Protein AF-A0A960KP46-F1 (afdb_monomer)

Sequence (149 aa):
MSVSKCSSALVLLVLALSLTGLLSQPALAVDFPKAGNDQTEALAKRVEALELKVQQLERSLELLQAGAGALPGQSAAFGWQNQANWRKLGKGMTMAQVQSQLGEPSKVDGGTVTHWYYYPRGGSPTDAGAGHLVFDNAGRLQSWNEPVH

Mean predicted aligned error: 18.2 Å

Nearest PDB structures (foldseek):
  7ri5-assembly1_E  TM=6.395E-01  e=1.518E-02  Escherichia coli
  6v05-assembly1_E  TM=6.522E-01  e=3.756E-02  Escherichia coli K-12
  7txx-assembly1_A  TM=6.155E-01  e=2.157E-01  Bartonella henselae str. Houston-1
  2quf-assembly1_A  TM=4.051E-01  e=7.111E+00  unclassified

Secondary structure (DSSP, 8-state):
--------SSSTTSSS-----------------THHHHHHHHHHHHHHHHHHHHHHHHHHHHHHHHHTTS-TTTTTTTGGG-HHHHTT--TT-BHHHHHHHH-S-SEEE-SSSEEEEE--TT--TTSTT-EEEEE-TTSBEEEEEPPP-

Foldseek 3Di:
DDDDDDDDDPPPPPPPDDDDDDDDDDPPPPPPPCVVVVVVVVVVVVVVVVVVVVVVVVVVVVVVVVCVVDDQDPCQCALLVDVVLVV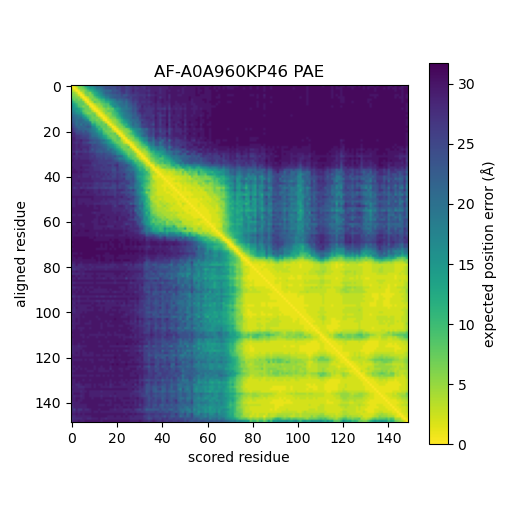VDDWFDAPVRNCSRNNDFPDWDDDQKIKGKHDDVVDDSPDQQMKIWIGHPVRTTDDIDHRDD

pLDDT: mean 76.02, std 20.84, range [34.41, 97.56]

Solvent-accessible surface area (backbone atoms only — not comparable to full-atom values): 9183 Å² total; per-residue (Å²): 134,86,86,89,83,79,93,82,86,80,79,86,79,77,86,81,83,81,79,91,78,90,76,92,70,79,81,73,75,77,7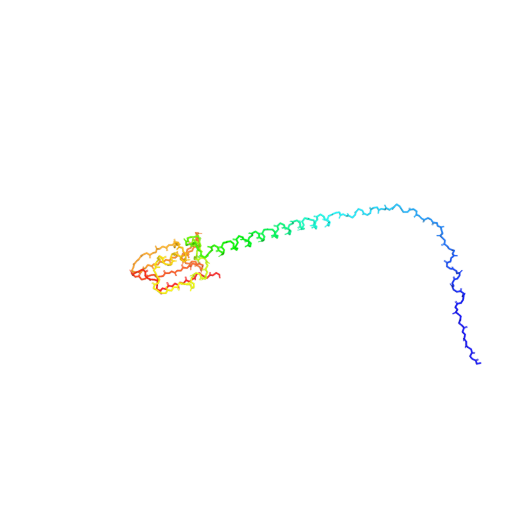9,68,74,61,66,64,58,54,53,53,52,54,47,51,55,50,50,54,56,46,52,52,48,49,53,51,49,50,50,49,48,49,53,49,55,69,47,64,78,74,60,97,60,78,65,11,75,58,14,65,76,40,67,74,45,59,71,67,61,54,73,64,38,40,62,69,60,49,33,66,46,32,18,78,63,70,42,78,49,81,65,82,44,37,37,39,25,38,44,61,92,93,61,47,82,83,41,70,56,20,24,41,36,36,22,44,78,86,44,27,30,69,52,72,47,72,49,54,129

Radius of gyration: 39.48 Å; Cα contacts (8 Å, |Δi|>4): 143; chains: 1; bounding box: 62×38×123 Å

Structure (mmCIF, N/CA/C/O backbone):
data_AF-A0A960KP46-F1
#
_entry.id   AF-A0A960KP46-F1
#
loop_
_atom_site.group_PDB
_atom_site.id
_atom_site.type_symbol
_atom_site.label_atom_id
_atom_site.label_alt_id
_atom_site.label_comp_id
_atom_site.label_asym_id
_atom_site.label_entity_id
_atom_site.label_seq_id
_atom_site.pdbx_PDB_ins_code
_atom_site.Cartn_x
_atom_site.Cartn_y
_atom_site.Cartn_z
_atom_site.occupancy
_atom_site.B_iso_or_equiv
_atom_site.auth_seq_id
_atom_site.auth_comp_id
_atom_site.auth_asym_id
_atom_site.auth_atom_id
_atom_site.pdbx_PDB_model_num
ATOM 1 N N . MET A 1 1 ? -12.799 -22.679 106.129 1.00 34.41 1 MET A N 1
ATOM 2 C CA . MET A 1 1 ? -12.158 -23.050 104.848 1.00 34.41 1 MET A CA 1
ATOM 3 C C . MET A 1 1 ? -13.255 -23.235 103.804 1.00 34.41 1 MET A C 1
ATOM 5 O O . MET A 1 1 ? -14.208 -23.925 104.128 1.00 34.41 1 MET A O 1
ATOM 9 N N . SER A 1 2 ? -13.104 -22.576 102.641 1.00 36.72 2 SER A N 1
ATOM 10 C CA . SER A 1 2 ? -13.792 -22.722 101.328 1.00 36.72 2 SER A CA 1
ATOM 11 C C . SER A 1 2 ? -15.331 -22.805 101.292 1.00 36.72 2 SER A C 1
ATOM 13 O O . SER A 1 2 ? -15.905 -23.737 101.830 1.00 36.72 2 SER A O 1
ATOM 15 N N . VAL A 1 3 ? -16.097 -21.839 100.764 1.00 41.28 3 VAL A N 1
ATOM 16 C CA . VAL A 1 3 ? -16.173 -21.210 99.414 1.00 41.28 3 VAL A CA 1
ATOM 17 C C . VAL A 1 3 ? -16.856 -22.082 98.335 1.00 41.28 3 VAL A C 1
ATOM 19 O O . VAL A 1 3 ? -16.316 -23.090 97.897 1.00 41.28 3 VAL A O 1
ATOM 22 N N . SER A 1 4 ? -17.994 -21.543 97.869 1.00 43.44 4 SER A N 1
ATOM 23 C CA . SER A 1 4 ? -18.639 -21.606 96.539 1.00 43.44 4 SER A CA 1
ATOM 24 C C . SER A 1 4 ? -19.352 -22.860 96.021 1.00 43.44 4 SER A C 1
ATOM 26 O O . SER A 1 4 ? -18.736 -23.878 95.717 1.00 43.44 4 SER A O 1
ATOM 28 N N . LYS A 1 5 ? -20.644 -22.657 95.704 1.00 44.25 5 LYS A N 1
ATOM 29 C CA . LYS A 1 5 ? -21.238 -22.722 94.344 1.00 44.25 5 LYS A CA 1
ATOM 30 C C . LYS A 1 5 ? -22.612 -22.023 94.388 1.00 44.25 5 LYS A C 1
ATOM 32 O O . LYS A 1 5 ? -23.524 -22.499 95.048 1.00 44.25 5 LYS A O 1
ATOM 37 N N . CYS A 1 6 ? -22.690 -20.756 93.971 1.00 41.66 6 CYS A N 1
ATOM 38 C CA . CYS A 1 6 ? -23.026 -20.315 92.604 1.00 41.66 6 CYS A CA 1
ATOM 39 C C . CYS A 1 6 ? -24.469 -20.693 92.227 1.00 41.66 6 CYS A C 1
ATOM 41 O O . CYS A 1 6 ? -24.790 -21.857 92.031 1.00 41.66 6 CYS A O 1
ATOM 43 N N . SER A 1 7 ? -25.386 -19.724 92.245 1.00 50.75 7 SER A N 1
ATOM 44 C CA . SER A 1 7 ? -25.660 -18.847 91.087 1.00 50.75 7 SER A CA 1
ATOM 45 C C . SER A 1 7 ? -26.079 -19.650 89.857 1.00 50.75 7 SER A C 1
ATOM 47 O O . SER A 1 7 ? -25.254 -19.932 88.996 1.00 50.75 7 SER A O 1
ATOM 49 N N . SER A 1 8 ? -27.357 -20.024 89.769 1.00 48.84 8 SER A N 1
ATOM 50 C CA . SER A 1 8 ? -27.970 -20.425 88.485 1.00 48.84 8 SER A CA 1
ATOM 51 C C . SER A 1 8 ? -29.498 -20.497 88.472 1.00 48.84 8 SER A C 1
ATOM 53 O O . SER A 1 8 ? -30.067 -20.660 87.403 1.00 48.84 8 SER A O 1
ATOM 55 N N . ALA A 1 9 ? -30.194 -20.347 89.603 1.00 44.97 9 ALA A N 1
ATOM 56 C CA . ALA A 1 9 ? -31.640 -20.603 89.634 1.00 44.97 9 ALA A CA 1
ATOM 57 C C . ALA A 1 9 ? -32.544 -19.355 89.712 1.00 44.97 9 ALA A C 1
ATOM 59 O O . ALA A 1 9 ? -33.755 -19.496 89.613 1.00 44.97 9 ALA A O 1
ATOM 60 N N . LEU A 1 10 ? -32.002 -18.140 89.876 1.00 44.12 10 LEU A N 1
ATOM 61 C CA . LEU A 1 10 ? -32.812 -16.959 90.243 1.00 44.12 10 LEU A CA 1
ATOM 62 C C . LEU A 1 10 ? -32.830 -15.805 89.224 1.00 44.12 10 LEU A C 1
ATOM 64 O O . LEU A 1 10 ? -33.519 -14.819 89.450 1.00 44.12 10 LEU A O 1
ATOM 68 N N . VAL A 1 11 ? -32.137 -15.925 88.085 1.00 47.91 11 VAL A N 1
ATOM 69 C CA . VAL A 1 11 ? -32.101 -14.863 87.049 1.00 47.91 11 VAL A CA 1
ATOM 70 C C . VAL A 1 11 ? -33.136 -15.081 85.930 1.00 47.91 11 VAL A C 1
ATOM 72 O O . VAL A 1 11 ? -33.420 -14.167 85.165 1.00 47.91 11 VAL A O 1
ATOM 75 N N . LEU A 1 12 ? -33.779 -16.250 85.853 1.00 44.25 12 LEU A N 1
ATOM 76 C CA . LEU A 1 12 ? -34.672 -16.593 84.734 1.00 44.25 12 LEU A CA 1
ATOM 77 C C . LEU A 1 12 ? -36.162 -16.253 84.935 1.00 44.25 12 LEU A C 1
ATOM 79 O O . LEU A 1 12 ? -36.960 -16.568 84.060 1.00 44.25 12 LEU A O 1
ATOM 83 N N . LEU A 1 13 ? -36.555 -15.582 86.026 1.00 43.03 13 LEU A N 1
ATOM 84 C CA . LEU A 1 13 ? -37.977 -15.331 86.331 1.00 43.03 13 LEU A CA 1
ATOM 85 C C . LEU A 1 13 ? -38.385 -13.847 86.461 1.00 43.03 13 LEU A C 1
ATOM 87 O O . LEU A 1 13 ? -39.464 -13.565 86.968 1.00 43.03 13 LEU A O 1
ATOM 91 N N . VAL A 1 14 ? -37.558 -12.888 86.017 1.00 46.78 14 VAL A N 1
ATOM 92 C CA . VAL A 1 14 ? -37.856 -11.435 86.154 1.00 46.78 14 VAL A CA 1
ATOM 93 C C . VAL A 1 14 ? -37.939 -10.685 84.808 1.00 46.78 14 VAL A C 1
ATOM 95 O O . VAL A 1 14 ? -38.193 -9.490 84.778 1.00 46.78 14 VAL A O 1
ATOM 98 N N . LEU A 1 15 ? -37.830 -11.366 83.663 1.00 41.78 15 LEU A N 1
ATOM 99 C CA . LEU A 1 15 ? -37.966 -10.734 82.332 1.00 41.78 15 LEU A CA 1
ATOM 100 C C . LEU A 1 15 ? -39.328 -10.952 81.652 1.00 41.78 15 LEU A C 1
ATOM 102 O O . LEU A 1 15 ? -39.503 -10.614 80.486 1.00 41.78 15 LEU A O 1
ATOM 106 N N . ALA A 1 16 ? -40.309 -11.482 82.380 1.00 48.25 16 ALA A N 1
ATOM 107 C CA . ALA A 1 16 ? -41.675 -11.650 81.904 1.00 48.25 16 ALA A CA 1
ATOM 108 C C . ALA A 1 16 ? -42.608 -10.794 82.760 1.00 48.25 16 ALA A C 1
ATOM 110 O O . ALA A 1 16 ? -43.178 -11.321 83.702 1.00 48.25 16 ALA A O 1
ATOM 111 N N . LEU A 1 17 ? -42.681 -9.484 82.486 1.00 50.53 17 LEU A N 1
ATOM 112 C CA . LEU A 1 17 ? -43.780 -8.551 82.819 1.00 50.53 17 LEU A CA 1
ATOM 113 C C . LEU A 1 17 ? -43.269 -7.102 82.717 1.00 50.53 17 LEU A C 1
ATOM 115 O O . LEU A 1 17 ? -42.976 -6.450 83.717 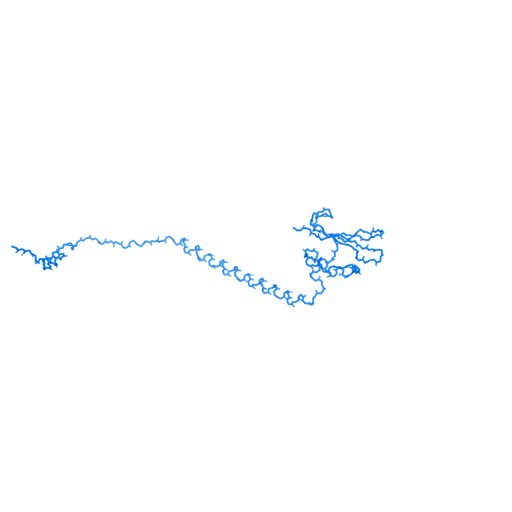1.00 50.53 17 LEU A O 1
ATOM 119 N N . SER A 1 18 ? -43.158 -6.561 81.504 1.00 45.34 18 SER A N 1
ATOM 120 C CA . SER A 1 18 ? -43.296 -5.111 81.305 1.00 45.34 18 SER A CA 1
ATOM 121 C C . SER A 1 18 ? -43.665 -4.795 79.857 1.00 45.34 18 SER A C 1
ATOM 123 O O . SER A 1 18 ? -42.941 -5.145 78.934 1.00 45.34 18 SER A O 1
ATOM 125 N N . LEU A 1 19 ? -44.762 -4.053 79.706 1.00 45.31 19 LEU A N 1
ATOM 126 C CA . LEU A 1 19 ? -45.115 -3.238 78.540 1.00 45.31 19 LEU A CA 1
ATOM 127 C C . LEU A 1 19 ? -45.710 -3.938 77.303 1.00 45.31 19 LEU A C 1
ATOM 129 O O . LEU A 1 19 ? -45.227 -3.836 76.180 1.00 45.31 19 LEU A O 1
ATOM 133 N N . THR A 1 20 ? -46.909 -4.490 77.477 1.00 53.22 20 THR A N 1
ATOM 134 C CA . THR A 1 20 ? -47.974 -4.262 76.489 1.00 53.22 20 THR A CA 1
ATOM 135 C C . THR A 1 20 ? -48.369 -2.784 76.504 1.00 53.22 20 THR A C 1
ATOM 137 O O . THR A 1 20 ? -48.884 -2.304 77.514 1.00 53.22 20 THR A O 1
ATOM 140 N N . GLY A 1 21 ? -48.169 -2.073 75.392 1.00 42.69 21 GLY A N 1
ATOM 141 C CA . GLY A 1 21 ? -48.796 -0.771 75.171 1.00 42.69 21 GLY A CA 1
ATOM 142 C C . GLY A 1 21 ? -48.074 0.137 74.178 1.00 42.69 21 GLY A C 1
ATOM 143 O O . GLY A 1 21 ? -47.040 0.701 74.504 1.00 42.69 21 GLY A O 1
ATOM 144 N N . LEU A 1 22 ? -48.741 0.375 73.042 1.00 40.72 22 LEU A N 1
ATOM 145 C CA . LEU A 1 22 ? -48.627 1.569 72.191 1.00 40.72 22 LEU A CA 1
ATOM 146 C C . LEU A 1 22 ? -47.419 1.661 71.230 1.00 40.72 22 LEU A C 1
ATOM 148 O O . LEU A 1 22 ? -46.382 2.228 71.540 1.00 40.72 22 LEU A O 1
ATOM 152 N N . LEU A 1 23 ? -47.612 1.238 69.978 1.00 37.31 23 LEU A N 1
ATOM 153 C CA . LEU A 1 23 ? -47.982 2.159 68.891 1.00 37.31 23 LEU A CA 1
ATOM 154 C C . LEU A 1 23 ? -48.113 1.384 67.577 1.00 37.31 23 LEU A C 1
ATOM 156 O O . LEU A 1 23 ? -47.153 0.845 67.035 1.00 37.31 23 LEU A O 1
ATOM 160 N N . SER A 1 24 ? -49.341 1.388 67.069 1.00 47.34 24 SER A N 1
ATOM 161 C CA . SER A 1 24 ? -49.667 1.266 65.655 1.00 47.34 24 SER A CA 1
ATOM 162 C C . SER A 1 24 ? -48.738 2.165 64.835 1.00 47.34 24 SER A C 1
ATOM 164 O O . SER A 1 24 ? -48.939 3.378 64.788 1.00 47.34 24 SER A O 1
ATOM 166 N N . GLN A 1 25 ? -47.727 1.588 64.193 1.00 53.59 25 GLN A N 1
ATOM 167 C CA . GLN A 1 25 ? -47.022 2.261 63.110 1.00 53.59 25 GLN A CA 1
ATOM 168 C C . GLN A 1 25 ? -47.794 1.961 61.821 1.00 53.59 25 GLN A C 1
ATOM 170 O O . GLN A 1 25 ? -47.970 0.782 61.500 1.00 53.59 25 GLN A O 1
ATOM 175 N N . PRO A 1 26 ? -48.276 2.969 61.068 1.00 49.16 26 PRO A N 1
ATOM 176 C CA . PRO A 1 26 ? -48.586 2.718 59.674 1.00 49.16 26 PRO A CA 1
ATOM 177 C C . PRO A 1 26 ? -47.272 2.262 59.046 1.00 49.16 26 PRO A C 1
ATOM 179 O O . PRO A 1 26 ? -46.246 2.924 59.215 1.00 49.16 26 PRO A O 1
ATOM 182 N N . ALA A 1 27 ? -47.285 1.112 58.377 1.00 48.94 27 ALA A N 1
ATOM 183 C CA . ALA A 1 27 ? -46.207 0.750 57.481 1.00 48.94 27 ALA A CA 1
ATOM 184 C C . ALA A 1 27 ? -46.098 1.893 56.467 1.00 48.94 27 ALA A C 1
ATOM 186 O O . ALA A 1 27 ? -46.890 1.984 55.529 1.00 48.94 27 ALA A O 1
ATOM 187 N N . LEU A 1 28 ? -45.173 2.822 56.709 1.00 41.25 28 LEU A N 1
ATOM 188 C CA . LEU A 1 28 ? -44.709 3.729 55.685 1.00 41.25 28 LEU A CA 1
ATOM 189 C C . LEU A 1 28 ? -44.124 2.802 54.633 1.00 41.25 28 LEU A C 1
ATOM 191 O O . LEU A 1 28 ? -43.062 2.213 54.834 1.00 41.25 28 LEU A O 1
ATOM 195 N N . ALA A 1 29 ? -44.888 2.599 53.562 1.00 49.66 29 ALA A N 1
ATOM 196 C CA . ALA A 1 29 ? -44.361 2.106 52.314 1.00 49.66 29 ALA A CA 1
ATOM 197 C C . ALA A 1 29 ? -43.179 3.020 51.997 1.00 49.66 29 ALA A C 1
ATOM 199 O O . ALA A 1 29 ? -43.350 4.190 51.656 1.00 49.66 29 ALA A O 1
ATOM 200 N N . VAL A 1 30 ? -41.975 2.512 52.244 1.00 50.91 30 VAL A N 1
ATOM 201 C CA . VAL A 1 30 ? -40.757 3.140 51.770 1.00 50.91 30 VAL A CA 1
ATOM 202 C C . VAL A 1 30 ? -40.840 2.973 50.263 1.00 50.91 30 VAL A C 1
ATOM 204 O O . VAL A 1 30 ? -40.535 1.909 49.726 1.00 50.91 30 VAL A O 1
ATOM 207 N N . ASP A 1 31 ? -41.380 3.990 49.598 1.00 55.12 31 ASP A N 1
ATOM 208 C CA . ASP A 1 31 ? -41.329 4.128 48.152 1.00 55.12 31 ASP A CA 1
ATOM 209 C C . ASP A 1 31 ? -39.854 4.382 47.828 1.00 55.12 31 ASP A C 1
ATOM 211 O O . ASP A 1 31 ? -39.348 5.506 47.863 1.00 55.12 31 ASP A O 1
ATOM 215 N N . PHE A 1 32 ? -39.099 3.288 47.703 1.00 52.09 32 PHE A N 1
ATOM 216 C CA . PHE A 1 32 ? -37.717 3.357 47.270 1.00 52.09 32 PHE A CA 1
ATOM 217 C C . PHE A 1 32 ? -37.736 3.961 45.868 1.00 52.09 32 PHE A C 1
ATOM 219 O O . PHE A 1 32 ? -38.422 3.419 44.997 1.00 52.09 32 PHE A O 1
ATOM 226 N N . PRO A 1 33 ? -37.000 5.057 45.616 1.00 56.38 33 PRO A N 1
ATOM 227 C CA . PRO A 1 33 ? -36.991 5.670 44.303 1.00 56.38 33 PRO A CA 1
ATOM 228 C C . PRO A 1 33 ? -36.546 4.628 43.273 1.00 56.38 33 PRO A C 1
ATOM 230 O O . PRO A 1 33 ? -35.395 4.189 43.249 1.00 56.38 33 PRO A O 1
ATOM 233 N N . LYS A 1 34 ? -37.485 4.266 42.394 1.00 56.66 34 LYS A N 1
ATOM 234 C CA . LYS A 1 34 ? -37.354 3.340 41.255 1.00 56.66 34 LYS A CA 1
ATOM 235 C C . LYS A 1 34 ? -36.221 3.709 40.276 1.00 56.66 34 LYS A C 1
ATOM 237 O O . LYS A 1 34 ? -35.878 2.932 39.396 1.00 56.66 34 LYS A O 1
ATOM 242 N N . ALA A 1 35 ? -35.566 4.851 40.478 1.00 56.91 35 ALA A N 1
ATOM 243 C CA . ALA A 1 35 ? -34.459 5.352 39.675 1.00 56.91 35 ALA A CA 1
ATOM 244 C C . ALA A 1 35 ? -33.279 4.368 39.539 1.00 56.91 35 ALA A C 1
ATOM 246 O O . ALA A 1 35 ? -32.658 4.314 38.481 1.00 56.91 35 ALA A O 1
ATOM 247 N N . GLY A 1 36 ? -32.976 3.571 40.572 1.00 57.09 36 GLY A N 1
ATOM 248 C CA . GLY A 1 36 ? -31.918 2.555 40.488 1.00 57.09 36 GLY A CA 1
ATOM 249 C C . GLY A 1 36 ? -32.291 1.368 39.596 1.00 57.09 36 GLY A C 1
ATOM 250 O O . GLY A 1 36 ? -31.436 0.836 38.897 1.00 57.09 36 GLY A O 1
ATOM 251 N N . ASN A 1 37 ? -33.575 1.000 39.584 1.00 62.62 37 ASN A N 1
ATOM 252 C CA . ASN A 1 37 ? -34.086 -0.153 38.846 1.00 62.62 37 ASN A CA 1
ATOM 253 C C . ASN A 1 37 ? -34.293 0.163 37.354 1.00 62.62 37 ASN A C 1
ATOM 255 O O . ASN A 1 37 ? -34.060 -0.675 36.489 1.00 62.62 37 ASN A O 1
ATOM 259 N N . ASP A 1 38 ? -34.665 1.405 37.042 1.00 74.38 38 ASP A N 1
ATOM 260 C CA . ASP A 1 38 ? -34.828 1.856 35.658 1.00 74.38 38 ASP A CA 1
ATOM 261 C C . ASP A 1 38 ? -33.469 1.990 34.940 1.00 74.38 38 ASP A C 1
ATOM 263 O O . ASP A 1 38 ? -33.354 1.701 33.748 1.00 74.38 38 ASP A O 1
ATOM 267 N N . GLN A 1 39 ? -32.412 2.384 35.664 1.00 76.75 39 GLN A N 1
ATOM 268 C CA . GLN A 1 39 ? -31.047 2.447 35.128 1.00 76.75 39 GLN A CA 1
ATOM 269 C C . GLN A 1 39 ? -30.450 1.055 34.9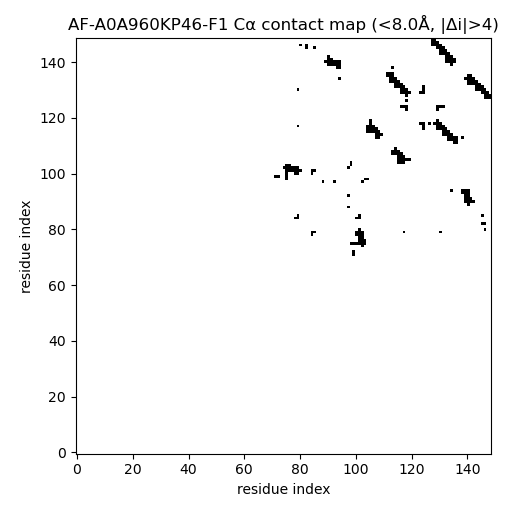03 1.00 76.75 39 GLN A C 1
ATOM 271 O O . GLN A 1 39 ? -29.810 0.833 33.876 1.00 76.75 39 GLN A O 1
ATOM 276 N N . THR A 1 40 ? -30.668 0.106 35.819 1.00 76.31 40 THR A N 1
ATOM 277 C CA . THR A 1 40 ? -30.214 -1.281 35.638 1.00 76.31 40 THR A CA 1
ATOM 278 C C . THR A 1 40 ? -30.947 -1.966 34.489 1.00 76.31 40 THR A C 1
ATOM 280 O O . THR A 1 40 ? -30.307 -2.656 33.697 1.00 76.31 40 THR A O 1
ATOM 283 N N . GLU A 1 41 ? -32.249 -1.718 34.320 1.00 83.00 41 GLU A N 1
ATOM 284 C CA . GLU A 1 41 ? -33.017 -2.235 33.182 1.00 83.00 41 GLU A CA 1
ATOM 285 C C . GLU A 1 41 ? -32.571 -1.605 31.849 1.00 83.00 41 GLU A C 1
ATOM 287 O O . GLU A 1 41 ? -32.409 -2.303 30.843 1.00 83.00 41 GLU A O 1
ATOM 292 N N . ALA A 1 42 ? -32.310 -0.293 31.827 1.00 83.94 42 ALA A N 1
ATOM 293 C CA . ALA A 1 42 ? -31.800 0.397 30.643 1.00 83.94 42 ALA A CA 1
ATOM 294 C C . ALA A 1 42 ? -30.390 -0.076 30.248 1.00 83.94 42 ALA A C 1
ATOM 296 O O . ALA A 1 42 ? -30.104 -0.243 29.057 1.00 83.94 42 ALA A O 1
ATOM 297 N N . LEU A 1 43 ? -29.513 -0.323 31.228 1.00 83.38 43 LEU A N 1
ATOM 298 C CA . LEU A 1 43 ? -28.189 -0.893 30.982 1.00 83.38 43 LEU A CA 1
ATOM 299 C C . LEU A 1 43 ? -28.286 -2.327 30.461 1.00 83.38 43 LEU A C 1
ATOM 301 O O . LEU A 1 43 ? -27.617 -2.638 29.480 1.00 83.38 43 LEU A O 1
ATOM 305 N N . ALA A 1 44 ? -29.139 -3.168 31.052 1.00 83.81 44 ALA A N 1
ATOM 306 C CA . ALA A 1 44 ? -29.333 -4.548 30.609 1.00 83.81 44 ALA A CA 1
ATOM 307 C C . ALA A 1 44 ? -29.762 -4.616 29.133 1.00 83.81 44 ALA A C 1
ATOM 309 O O . ALA A 1 44 ? -29.146 -5.328 28.342 1.00 83.81 44 ALA A O 1
ATOM 310 N N . LYS A 1 45 ? -30.725 -3.778 28.724 1.00 90.69 45 LYS A N 1
ATOM 311 C CA . LYS A 1 45 ? -31.154 -3.675 27.315 1.00 90.69 45 LYS A CA 1
ATOM 312 C C . LYS A 1 45 ? -30.033 -3.208 26.387 1.00 90.69 45 LYS A C 1
ATOM 314 O O . LYS A 1 45 ? -29.946 -3.643 25.240 1.00 90.69 45 LYS A O 1
ATOM 319 N N . ARG A 1 46 ? -29.165 -2.305 26.855 1.00 88.94 46 ARG A N 1
ATOM 320 C CA . ARG A 1 46 ? -28.032 -1.816 26.059 1.00 88.94 46 ARG A CA 1
ATOM 321 C C . ARG A 1 46 ? -26.939 -2.870 25.914 1.00 88.94 46 ARG A C 1
ATOM 323 O O . ARG A 1 46 ? -26.349 -2.946 24.842 1.00 88.94 46 ARG A O 1
ATOM 330 N N . VAL A 1 47 ? -26.684 -3.659 26.954 1.00 90.94 47 VAL A N 1
ATOM 331 C CA . VAL A 1 47 ? -25.743 -4.785 26.905 1.00 90.94 47 VAL A CA 1
ATOM 332 C C . VAL A 1 47 ? -26.233 -5.824 25.903 1.00 90.94 47 VAL A C 1
ATOM 334 O O . VAL A 1 47 ? -25.496 -6.130 24.975 1.00 90.94 47 VAL A O 1
ATOM 337 N N . GLU A 1 48 ? -27.496 -6.242 25.980 1.00 92.12 48 GLU A N 1
ATOM 338 C CA . GLU A 1 48 ? -28.082 -7.196 25.028 1.00 92.12 48 GLU A CA 1
ATOM 339 C C . GLU A 1 48 ? -28.009 -6.682 23.577 1.00 92.12 48 GLU A C 1
ATOM 341 O O . GLU A 1 48 ? -27.573 -7.384 22.664 1.00 92.12 48 GLU A O 1
ATOM 346 N N . ALA A 1 49 ? -28.353 -5.409 23.352 1.00 91.25 49 ALA A N 1
ATOM 347 C CA . ALA A 1 49 ? -28.255 -4.798 22.028 1.00 91.25 49 ALA A CA 1
ATOM 348 C C . ALA A 1 49 ? -26.809 -4.724 21.505 1.00 91.25 49 ALA A C 1
ATOM 350 O O . ALA A 1 49 ? -26.581 -4.799 20.295 1.00 91.25 49 ALA A O 1
ATOM 351 N N . LEU A 1 50 ? -25.831 -4.538 22.394 1.00 89.62 50 LEU A N 1
ATOM 352 C CA . LEU A 1 50 ? -24.416 -4.519 22.032 1.00 89.62 50 LEU A CA 1
ATOM 353 C C . LEU A 1 50 ? -23.891 -5.927 21.760 1.00 89.62 50 LEU A C 1
ATOM 355 O O . LEU A 1 50 ? -23.204 -6.105 20.763 1.00 89.62 50 LEU A O 1
ATOM 359 N N . GLU A 1 51 ? -24.256 -6.918 22.567 1.00 92.31 51 GLU A N 1
ATOM 360 C CA . GLU A 1 51 ? -23.901 -8.323 22.351 1.00 92.31 51 GLU A CA 1
ATOM 361 C C . GLU A 1 51 ? -24.443 -8.831 21.012 1.00 92.31 51 GLU A C 1
ATOM 363 O O . GLU A 1 51 ? -23.705 -9.437 20.237 1.00 92.31 51 GLU A O 1
ATOM 368 N N . LEU A 1 52 ? -25.690 -8.490 20.668 1.00 92.31 52 LEU A N 1
ATOM 369 C CA . LEU A 1 52 ? -26.267 -8.806 19.359 1.00 92.31 52 LEU A CA 1
ATOM 370 C C . LEU A 1 52 ? -25.498 -8.147 18.210 1.00 92.31 52 LEU A C 1
ATOM 372 O O . LEU A 1 52 ? -25.236 -8.788 17.191 1.00 92.31 52 LEU A O 1
ATOM 376 N N . LYS A 1 53 ? -25.106 -6.876 18.364 1.00 89.19 53 LYS A N 1
ATOM 377 C CA . LYS A 1 53 ? -24.278 -6.187 17.364 1.00 89.19 53 LYS A CA 1
ATOM 378 C C . LYS A 1 53 ? -22.903 -6.825 17.233 1.00 89.19 53 LYS A C 1
ATOM 380 O O . LYS A 1 53 ? -22.434 -6.976 16.112 1.00 89.19 53 LYS A O 1
ATOM 385 N N . VAL A 1 54 ? -22.275 -7.204 18.343 1.00 92.31 54 VAL A N 1
ATOM 386 C CA . VAL A 1 54 ? -20.979 -7.890 18.342 1.00 92.31 54 VAL A CA 1
ATOM 387 C C . VAL A 1 54 ? -21.099 -9.216 17.601 1.00 92.31 54 VAL A C 1
ATOM 389 O O . VAL A 1 54 ? -20.385 -9.406 16.627 1.00 92.31 54 VAL A O 1
ATOM 392 N N . GLN A 1 55 ? -22.081 -10.055 17.932 1.00 88.25 55 GLN A N 1
ATOM 393 C CA . GLN A 1 55 ? -22.304 -11.325 17.231 1.00 88.25 55 GLN A CA 1
ATOM 394 C C . GLN A 1 55 ? -22.605 -11.135 15.739 1.00 88.25 55 GLN A C 1
ATOM 396 O O . GLN A 1 55 ? -22.163 -11.918 14.899 1.00 88.25 55 GLN A O 1
ATOM 401 N N . GLN A 1 56 ? -23.364 -10.098 15.379 1.00 87.94 56 GLN A N 1
ATOM 402 C CA . GLN A 1 56 ? -23.645 -9.786 13.980 1.00 87.94 56 GLN A CA 1
ATOM 403 C C . GLN A 1 56 ? -22.378 -9.353 13.236 1.00 87.94 56 GLN A C 1
ATOM 405 O O . GLN A 1 56 ? -22.179 -9.751 12.086 1.00 87.94 56 GLN A O 1
ATOM 410 N N . LEU A 1 57 ? -21.530 -8.546 13.874 1.00 86.31 57 LEU A N 1
ATOM 411 C CA . LEU A 1 57 ? -20.260 -8.102 13.310 1.00 86.31 57 LEU A CA 1
ATOM 412 C C . LEU A 1 57 ? -19.276 -9.263 13.188 1.00 86.31 57 LEU A C 1
ATOM 414 O O . LEU A 1 57 ? -18.693 -9.430 12.124 1.00 86.31 57 LEU A O 1
ATOM 418 N N . GLU A 1 58 ? -19.150 -10.098 14.214 1.00 82.88 58 GLU A N 1
ATOM 419 C CA . GLU A 1 58 ? -18.331 -11.312 14.199 1.00 82.88 58 GLU A CA 1
ATOM 420 C C . GLU A 1 58 ? -18.778 -12.260 13.086 1.00 82.88 58 GLU A C 1
ATOM 422 O O . GLU A 1 58 ? -17.966 -12.636 12.247 1.00 82.88 58 GLU A O 1
ATOM 427 N N . ARG A 1 59 ? -20.083 -12.537 12.966 1.00 82.25 59 ARG A N 1
ATOM 428 C CA . ARG A 1 59 ? -20.623 -13.345 11.863 1.00 82.25 59 ARG A CA 1
ATOM 429 C C . ARG A 1 59 ? -20.349 -12.711 10.501 1.00 82.25 59 ARG A C 1
ATOM 431 O O . ARG A 1 59 ? -20.033 -13.411 9.546 1.00 82.25 59 ARG A O 1
ATOM 438 N N . SER A 1 60 ? -20.478 -11.391 10.385 1.00 77.06 60 SER A N 1
ATOM 439 C CA . SER A 1 60 ? -20.176 -10.683 9.134 1.00 77.06 60 SER A CA 1
ATOM 440 C C . SER A 1 60 ? -18.693 -10.795 8.785 1.00 77.06 60 SER A C 1
ATOM 442 O O . SER A 1 60 ? -18.357 -11.012 7.625 1.00 77.06 60 SER A O 1
ATOM 444 N N . LEU A 1 61 ? -17.807 -10.702 9.780 1.00 76.44 61 LEU A N 1
ATOM 445 C CA . LEU A 1 61 ? -16.372 -10.899 9.609 1.00 76.44 61 LEU A CA 1
ATOM 446 C C . LEU A 1 61 ? -16.043 -12.341 9.232 1.00 76.44 61 LEU A C 1
ATOM 448 O O . LEU A 1 61 ? -15.270 -12.536 8.305 1.00 76.44 61 LEU A O 1
ATOM 452 N N . GLU A 1 62 ? -16.647 -13.336 9.873 1.00 76.31 62 GLU A N 1
ATOM 453 C CA . GLU A 1 62 ? -16.471 -14.747 9.522 1.00 76.31 62 GLU A CA 1
ATOM 454 C C . GLU A 1 62 ? -16.947 -15.038 8.101 1.00 76.31 62 GLU A C 1
ATOM 456 O O . GLU A 1 62 ? -16.238 -15.695 7.349 1.00 76.31 62 GLU A O 1
ATOM 461 N N . LEU A 1 63 ? -18.101 -14.509 7.687 1.00 72.12 63 LEU A N 1
ATOM 462 C CA . LEU A 1 63 ? -18.598 -14.657 6.317 1.00 72.12 63 LEU A CA 1
ATOM 463 C C . LEU A 1 63 ? -17.669 -13.984 5.301 1.00 72.12 63 LEU A C 1
ATOM 465 O O . LEU A 1 63 ? -17.391 -14.551 4.244 1.00 72.12 63 LEU A O 1
ATOM 469 N N . LEU A 1 64 ? -17.154 -12.797 5.627 1.00 65.88 64 LEU A N 1
ATOM 470 C CA . LEU A 1 64 ? -16.183 -12.099 4.791 1.00 65.88 64 LEU A CA 1
ATOM 471 C C . LEU A 1 64 ? -14.837 -12.822 4.753 1.00 65.88 64 LEU A C 1
ATOM 473 O O . LEU A 1 64 ? -14.232 -12.866 3.695 1.00 65.88 64 LEU A O 1
ATOM 477 N N . GLN A 1 65 ? -14.373 -13.412 5.854 1.00 61.88 65 GLN A N 1
ATOM 478 C CA . GLN A 1 65 ? -13.111 -14.153 5.926 1.00 61.88 65 GLN A CA 1
ATOM 479 C C . GLN A 1 65 ? -13.214 -15.535 5.270 1.00 61.88 65 GLN A C 1
ATOM 481 O O . GLN A 1 65 ? -12.305 -15.936 4.547 1.00 61.88 65 GLN A O 1
ATOM 486 N N . ALA A 1 66 ? -14.338 -16.230 5.438 1.00 63.84 66 ALA A N 1
ATOM 487 C CA . ALA A 1 66 ? -14.648 -17.473 4.738 1.00 63.84 66 ALA A CA 1
ATOM 488 C C . ALA A 1 66 ? -14.813 -17.235 3.225 1.00 63.84 66 ALA A C 1
ATOM 490 O O . ALA A 1 66 ? -14.393 -18.063 2.419 1.00 63.84 66 ALA A O 1
ATOM 491 N N . GLY A 1 67 ? -15.356 -16.077 2.829 1.00 48.06 67 GLY A N 1
ATOM 492 C CA . GLY A 1 67 ? -15.410 -15.614 1.439 1.00 48.06 67 GLY A CA 1
ATOM 493 C C . GLY A 1 67 ? -14.102 -14.997 0.916 1.00 48.06 67 GLY A C 1
ATOM 494 O O . GLY A 1 67 ? -13.877 -14.970 -0.295 1.00 48.06 67 GLY A O 1
ATOM 495 N N . ALA A 1 68 ? -13.199 -14.554 1.800 1.00 46.94 68 ALA A N 1
ATOM 496 C CA . ALA A 1 68 ? -11.905 -13.954 1.451 1.00 46.94 68 ALA A CA 1
ATOM 497 C C . ALA A 1 68 ? -10.909 -14.964 0.865 1.00 46.94 68 ALA A C 1
ATOM 499 O O . ALA A 1 68 ? -9.841 -14.570 0.399 1.00 46.94 68 ALA A O 1
ATOM 500 N N . GLY A 1 69 ? -11.268 -16.249 0.817 1.00 46.22 69 GLY A N 1
ATOM 501 C CA . GLY A 1 69 ? -10.563 -17.231 0.004 1.00 46.22 69 GLY A CA 1
ATOM 502 C C . GLY A 1 69 ? -10.760 -17.057 -1.509 1.00 46.22 69 GLY A C 1
ATOM 503 O O . GLY A 1 69 ? -9.982 -17.634 -2.264 1.00 46.22 69 GLY A O 1
ATOM 504 N N . ALA A 1 70 ? -11.770 -16.306 -1.986 1.00 44.56 70 ALA A N 1
ATOM 505 C CA . ALA A 1 70 ? -12.172 -16.420 -3.394 1.00 44.56 70 ALA A CA 1
ATOM 506 C C . ALA A 1 70 ? -12.892 -15.211 -4.032 1.00 44.56 70 ALA A C 1
ATOM 508 O O . ALA A 1 70 ? -13.761 -15.421 -4.874 1.00 44.56 70 ALA A O 1
ATOM 509 N N . LEU A 1 71 ? -12.533 -13.955 -3.728 1.00 43.31 71 LEU A N 1
ATOM 510 C CA . LEU A 1 71 ? -12.954 -12.819 -4.572 1.00 43.31 71 LEU A CA 1
ATOM 511 C C . LEU A 1 71 ? -11.809 -11.816 -4.824 1.00 43.31 71 LEU A C 1
ATOM 513 O O . LEU A 1 71 ? -11.557 -10.941 -3.990 1.00 43.31 71 LEU A O 1
ATOM 517 N N . PRO A 1 72 ? -11.126 -11.894 -5.983 1.00 43.62 72 PRO A N 1
ATOM 518 C CA . PRO A 1 72 ? -10.181 -10.870 -6.409 1.00 43.62 72 PRO A CA 1
ATOM 519 C C . PRO A 1 72 ? -10.971 -9.612 -6.800 1.00 43.62 72 PRO A C 1
ATOM 521 O O . PRO A 1 72 ? -11.595 -9.570 -7.854 1.00 43.62 72 PRO A O 1
ATOM 524 N N . GLY A 1 73 ? -11.001 -8.594 -5.936 1.00 46.62 73 GLY A N 1
ATOM 525 C CA . GLY A 1 73 ? -11.533 -7.279 -6.323 1.00 46.62 73 GLY A CA 1
ATOM 526 C C . GLY A 1 73 ? -12.036 -6.387 -5.189 1.00 46.62 73 GLY A C 1
ATOM 527 O O . GLY A 1 73 ? -11.744 -5.197 -5.193 1.00 46.62 73 GLY A O 1
ATOM 528 N N . GLN A 1 74 ? -12.736 -6.921 -4.181 1.00 43.81 74 GLN A N 1
ATOM 529 C CA . GLN A 1 74 ? -13.328 -6.073 -3.124 1.00 43.81 74 GLN A CA 1
ATOM 530 C C . GLN A 1 74 ? -12.349 -5.728 -1.990 1.00 43.81 74 GLN A C 1
ATOM 532 O O . GLN A 1 74 ? -12.393 -4.622 -1.462 1.00 43.81 74 GLN A O 1
ATOM 537 N N . SER A 1 75 ? -11.399 -6.615 -1.672 1.00 50.84 75 SER A N 1
ATOM 538 C CA . SER A 1 75 ? -10.297 -6.311 -0.742 1.00 50.84 75 SER A CA 1
ATOM 539 C C . SER A 1 75 ? -9.268 -5.336 -1.329 1.00 50.84 75 SER A C 1
ATOM 541 O O . SER A 1 75 ? -8.471 -4.780 -0.575 1.00 50.84 75 SER A O 1
ATOM 543 N N . ALA A 1 76 ? -9.236 -5.159 -2.654 1.00 57.72 76 ALA A N 1
ATOM 544 C CA . ALA A 1 76 ? -8.183 -4.397 -3.313 1.00 57.72 76 ALA A CA 1
ATOM 545 C C . ALA A 1 76 ? -8.391 -2.884 -3.168 1.00 57.72 76 ALA A C 1
ATOM 547 O O . ALA A 1 76 ? -7.417 -2.178 -2.968 1.00 57.72 76 ALA A O 1
ATOM 548 N N . ALA A 1 77 ? -9.631 -2.373 -3.166 1.00 66.00 77 ALA A N 1
ATOM 549 C CA . ALA A 1 77 ? -9.902 -0.925 -3.139 1.00 66.00 77 ALA A CA 1
ATOM 550 C C . ALA A 1 77 ? -9.216 -0.170 -1.978 1.00 66.00 77 ALA A C 1
ATOM 552 O O . ALA A 1 77 ? -8.837 0.989 -2.127 1.00 66.00 77 ALA A O 1
ATOM 553 N N . PHE A 1 78 ? -9.010 -0.847 -0.845 1.00 79.38 78 PHE A N 1
ATOM 554 C CA . PHE A 1 78 ? -8.259 -0.342 0.308 1.00 79.38 78 PHE A CA 1
ATOM 555 C C . PHE A 1 78 ? -7.133 -1.299 0.723 1.00 79.38 78 PHE A C 1
ATOM 557 O O . PHE A 1 78 ? -6.682 -1.285 1.868 1.00 79.38 78 PHE A O 1
ATOM 564 N N . GLY A 1 79 ? -6.670 -2.150 -0.198 1.00 87.12 79 GLY A N 1
ATOM 565 C CA . GLY A 1 79 ? -5.660 -3.174 0.071 1.00 87.12 79 GLY A CA 1
ATOM 566 C C . GLY A 1 79 ? -4.355 -2.575 0.592 1.00 87.12 79 GLY A C 1
ATOM 567 O O . GLY A 1 79 ? -3.724 -3.154 1.476 1.00 87.12 79 GLY A O 1
ATOM 568 N N . TRP A 1 80 ? -4.014 -1.376 0.116 1.00 91.69 80 TRP A N 1
ATOM 569 C CA . TRP A 1 80 ? -2.877 -0.576 0.559 1.00 91.69 80 TRP A CA 1
ATOM 570 C C . TRP A 1 80 ? -2.979 -0.060 2.004 1.00 91.69 80 TRP A C 1
ATOM 572 O O . TRP A 1 80 ? -1.972 0.337 2.574 1.00 91.69 80 TRP A O 1
ATOM 582 N N . GLN A 1 81 ? -4.147 -0.062 2.649 1.00 90.44 81 GLN A N 1
ATOM 583 C CA . GLN A 1 81 ? -4.237 0.331 4.063 1.00 90.44 81 GLN A CA 1
ATOM 584 C C . GLN A 1 81 ? -3.776 -0.795 4.999 1.00 90.44 81 GLN A C 1
ATOM 586 O O . GLN A 1 81 ? -3.399 -0.541 6.142 1.00 90.44 81 GLN A O 1
ATOM 591 N N . ASN A 1 82 ? -3.762 -2.038 4.511 1.00 89.94 82 ASN A N 1
ATOM 592 C CA . ASN A 1 82 ? -3.359 -3.206 5.279 1.00 89.94 82 ASN A CA 1
ATOM 593 C C . ASN A 1 82 ? -1.864 -3.510 5.087 1.00 89.94 82 ASN A C 1
ATOM 595 O O . ASN A 1 82 ? -1.447 -3.997 4.034 1.00 89.94 82 ASN A O 1
ATOM 599 N N . GLN A 1 83 ? -1.065 -3.310 6.138 1.00 89.81 83 GLN A N 1
ATOM 600 C CA . GLN A 1 83 ? 0.382 -3.569 6.140 1.00 89.81 83 GLN A CA 1
ATOM 601 C C . GLN A 1 83 ? 0.744 -5.015 5.744 1.00 89.81 83 GLN A C 1
ATOM 603 O O . GLN A 1 83 ? 1.770 -5.255 5.111 1.00 89.81 83 GLN A O 1
ATOM 608 N N . ALA A 1 84 ? -0.115 -5.999 6.035 1.00 90.19 84 ALA A N 1
ATOM 609 C CA . ALA A 1 84 ? 0.133 -7.383 5.636 1.00 90.19 84 ALA A CA 1
ATOM 610 C C . ALA A 1 84 ? 0.174 -7.561 4.108 1.00 90.19 84 ALA A C 1
ATOM 612 O O . ALA A 1 84 ? 0.865 -8.455 3.627 1.00 90.19 84 ALA A O 1
ATOM 613 N N . ASN A 1 85 ? -0.524 -6.721 3.336 1.00 92.88 85 ASN A N 1
ATOM 614 C CA . ASN A 1 85 ? -0.479 -6.771 1.873 1.00 92.88 85 ASN A CA 1
ATOM 615 C C . ASN A 1 85 ? 0.821 -6.173 1.317 1.00 92.88 85 ASN A C 1
ATOM 617 O O . ASN A 1 85 ? 1.366 -6.714 0.358 1.00 92.88 85 ASN A O 1
ATOM 621 N N . TRP A 1 86 ? 1.380 -5.145 1.963 1.00 93.94 86 TRP A N 1
ATOM 622 C CA . TRP A 1 86 ? 2.699 -4.597 1.615 1.00 93.94 86 TRP A CA 1
ATOM 623 C C . TRP A 1 86 ? 3.817 -5.616 1.801 1.00 93.94 86 TRP A C 1
ATOM 625 O O . TRP A 1 86 ? 4.711 -5.731 0.966 1.00 93.94 86 TRP A O 1
ATOM 635 N N . ARG A 1 87 ? 3.734 -6.423 2.859 1.00 93.81 87 ARG A N 1
ATOM 636 C CA . ARG A 1 87 ? 4.718 -7.478 3.144 1.00 93.81 87 ARG A CA 1
ATOM 637 C C . ARG A 1 87 ? 4.643 -8.671 2.188 1.00 93.81 87 ARG A C 1
ATOM 639 O O . ARG A 1 87 ? 5.582 -9.458 2.140 1.00 93.81 87 ARG A O 1
ATOM 646 N N . LYS A 1 88 ? 3.551 -8.810 1.429 1.00 92.81 88 LYS A N 1
ATOM 647 C CA . LYS A 1 88 ? 3.428 -9.810 0.354 1.00 92.81 88 LYS A CA 1
ATOM 648 C C . LYS A 1 88 ? 4.081 -9.349 -0.948 1.00 92.81 88 LYS A C 1
ATOM 650 O O . LYS A 1 88 ? 4.249 -10.171 -1.846 1.00 92.81 88 LYS A O 1
ATOM 655 N N . LEU A 1 89 ? 4.415 -8.062 -1.078 1.00 95.38 89 LEU A N 1
ATOM 656 C CA . LEU A 1 89 ? 5.080 -7.546 -2.267 1.00 95.38 89 LEU A CA 1
ATOM 657 C C . LEU A 1 89 ? 6.478 -8.150 -2.398 1.00 95.38 89 LEU A C 1
ATOM 659 O O . LEU A 1 89 ? 7.188 -8.372 -1.419 1.00 95.38 89 LEU A O 1
ATOM 663 N N . GLY A 1 90 ? 6.877 -8.400 -3.639 1.00 95.94 90 GLY A N 1
ATOM 664 C CA . GLY A 1 90 ? 8.181 -8.951 -3.973 1.00 95.94 90 GLY A CA 1
ATOM 665 C C . GLY A 1 90 ? 8.780 -8.243 -5.177 1.00 95.94 90 GLY A C 1
ATOM 666 O O . GLY A 1 90 ? 8.064 -7.811 -6.085 1.00 95.94 90 GLY A O 1
ATOM 667 N N . LYS A 1 91 ? 10.113 -8.151 -5.212 1.00 96.69 91 LYS A N 1
ATOM 668 C CA . LYS A 1 91 ? 10.820 -7.643 -6.393 1.00 96.69 91 LYS A CA 1
ATOM 669 C C . LYS A 1 91 ? 10.455 -8.471 -7.626 1.00 96.69 91 LYS A C 1
ATOM 671 O O . LYS A 1 91 ? 10.343 -9.692 -7.545 1.00 96.69 91 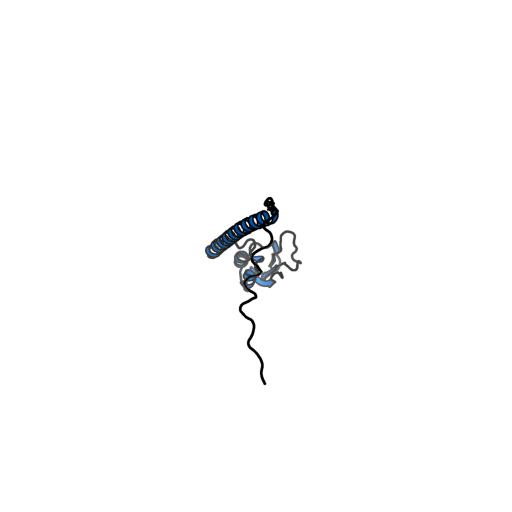LYS A O 1
ATOM 676 N N . GLY A 1 92 ? 10.277 -7.813 -8.766 1.00 96.38 92 GLY A N 1
ATOM 677 C CA . GLY A 1 92 ? 9.893 -8.469 -10.018 1.00 96.38 92 GLY A CA 1
ATOM 678 C C . GLY A 1 92 ? 8.382 -8.625 -10.233 1.00 96.38 92 GLY A C 1
ATOM 679 O O . GLY A 1 92 ? 7.970 -9.024 -11.328 1.00 96.38 92 GLY A O 1
ATOM 680 N N . MET A 1 93 ? 7.543 -8.294 -9.242 1.00 96.62 93 MET A N 1
ATOM 681 C CA . MET A 1 93 ? 6.089 -8.277 -9.430 1.00 96.62 93 MET A CA 1
ATOM 682 C C . MET A 1 93 ? 5.690 -7.284 -10.523 1.00 96.62 93 MET A C 1
ATOM 684 O O . MET A 1 93 ? 6.233 -6.186 -10.615 1.00 96.62 93 MET A O 1
ATOM 688 N N . THR A 1 94 ? 4.738 -7.681 -11.362 1.00 96.69 94 THR A N 1
ATOM 689 C CA . THR A 1 94 ? 4.142 -6.795 -12.371 1.00 96.69 94 THR A CA 1
ATOM 690 C C . THR A 1 94 ? 3.197 -5.786 -11.724 1.00 96.69 94 THR A C 1
ATOM 692 O O . THR A 1 94 ? 2.633 -6.052 -10.662 1.00 96.69 94 THR A O 1
ATOM 695 N N . MET A 1 95 ? 2.950 -4.664 -12.401 1.00 94.69 95 MET A N 1
ATOM 696 C CA . MET A 1 95 ? 1.944 -3.681 -11.974 1.00 94.69 95 MET A CA 1
ATOM 697 C C . MET A 1 95 ? 0.569 -4.318 -11.712 1.00 94.69 95 MET A C 1
ATOM 699 O O . MET A 1 95 ? -0.027 -4.060 -10.674 1.00 94.69 95 MET A O 1
ATOM 703 N N . ALA A 1 96 ? 0.110 -5.230 -12.577 1.00 93.94 96 ALA A N 1
ATOM 704 C CA . ALA A 1 96 ? -1.167 -5.927 -12.399 1.00 93.94 96 ALA A CA 1
ATOM 705 C C . ALA A 1 96 ? -1.196 -6.805 -11.134 1.00 93.94 96 ALA A C 1
ATOM 707 O O . ALA A 1 96 ? -2.192 -6.842 -10.412 1.00 93.94 96 ALA A O 1
ATOM 708 N N . GLN A 1 97 ? -0.090 -7.493 -10.827 1.00 93.38 97 GLN A N 1
ATOM 709 C CA . GLN A 1 97 ? 0.026 -8.262 -9.586 1.00 93.38 97 GLN A CA 1
ATOM 710 C C . GLN A 1 97 ? -0.012 -7.343 -8.366 1.00 93.38 97 GLN A C 1
ATOM 712 O O . GLN A 1 97 ? -0.735 -7.637 -7.419 1.00 93.38 97 GLN A O 1
ATOM 717 N N . VAL A 1 98 ? 0.699 -6.215 -8.393 1.00 95.12 98 VAL A N 1
ATOM 718 C CA . VAL A 1 98 ? 0.666 -5.235 -7.298 1.00 95.12 98 VAL A CA 1
ATOM 719 C C . VAL A 1 98 ? -0.741 -4.668 -7.107 1.00 95.12 98 VAL A C 1
ATOM 721 O O . VAL A 1 98 ? -1.242 -4.641 -5.987 1.00 95.12 98 VAL A O 1
ATOM 724 N N . GLN A 1 99 ? -1.405 -4.284 -8.194 1.00 93.44 99 GLN A N 1
ATOM 725 C CA . GLN A 1 99 ? -2.763 -3.743 -8.187 1.00 93.44 99 GLN A CA 1
ATOM 726 C C . GLN A 1 99 ? -3.780 -4.755 -7.641 1.00 93.44 99 GLN A C 1
ATOM 728 O O . GLN A 1 99 ? -4.690 -4.386 -6.905 1.00 93.44 99 GLN A O 1
ATOM 733 N N . SER A 1 100 ? -3.579 -6.055 -7.893 1.00 90.81 100 SER A N 1
ATOM 734 C CA . SER A 1 100 ? -4.403 -7.108 -7.283 1.00 90.81 100 SER A CA 1
ATOM 735 C C . SER A 1 100 ? -4.259 -7.197 -5.756 1.00 90.81 100 SER A C 1
ATOM 737 O O . SER A 1 100 ? -5.192 -7.634 -5.085 1.00 90.81 100 SER A O 1
ATOM 739 N N . GLN A 1 101 ? -3.108 -6.789 -5.206 1.00 90.69 101 GLN A N 1
ATOM 740 C CA . GLN A 1 101 ? -2.822 -6.835 -3.767 1.00 90.69 101 GLN A CA 1
ATOM 741 C C . GLN A 1 101 ? -3.204 -5.535 -3.050 1.00 90.69 101 GLN A C 1
ATOM 743 O O . GLN A 1 101 ? -3.773 -5.575 -1.959 1.00 90.69 101 GLN A O 1
ATOM 748 N N . LEU A 1 102 ? -2.862 -4.386 -3.636 1.00 92.44 102 LEU A N 1
ATOM 749 C CA . LEU A 1 102 ? -2.972 -3.073 -2.992 1.00 92.44 102 LEU A CA 1
ATOM 750 C C . LEU A 1 102 ? -4.146 -2.229 -3.498 1.00 92.44 102 LEU A C 1
ATOM 752 O O . LEU A 1 102 ? -4.546 -1.295 -2.801 1.00 92.44 102 LEU A O 1
ATOM 756 N N . GLY A 1 103 ? -4.691 -2.558 -4.671 1.00 92.50 103 GLY A N 1
ATOM 757 C CA . GLY A 1 103 ? -5.694 -1.757 -5.367 1.00 92.50 103 GLY A CA 1
ATOM 758 C C . GLY A 1 103 ? -5.118 -0.778 -6.373 1.00 92.50 103 GLY A C 1
ATOM 759 O O . GLY A 1 103 ? -3.969 -0.882 -6.791 1.00 92.50 103 GLY A O 1
ATOM 760 N N . GLU A 1 104 ? -5.956 0.179 -6.763 1.00 92.56 104 GLU A N 1
ATOM 761 C CA . GLU A 1 104 ? -5.546 1.292 -7.614 1.00 92.56 104 GLU A CA 1
ATOM 762 C C . GLU A 1 104 ? -4.672 2.279 -6.829 1.00 92.56 104 GLU A C 1
ATOM 764 O O . GLU A 1 104 ? -5.030 2.645 -5.703 1.00 92.56 104 GLU A O 1
ATOM 769 N N . PRO A 1 105 ? -3.560 2.757 -7.407 1.00 94.31 105 PRO A N 1
ATOM 770 C CA . PRO A 1 105 ? -2.769 3.819 -6.804 1.00 94.31 105 PRO A CA 1
ATOM 771 C C . PRO A 1 105 ? -3.541 5.144 -6.778 1.00 94.31 105 PRO A C 1
ATOM 773 O O . PRO A 1 105 ? -4.273 5.484 -7.707 1.00 94.31 105 PRO A O 1
ATOM 776 N N . SER A 1 106 ? -3.307 5.947 -5.739 1.00 94.19 106 SER A N 1
ATOM 777 C CA . SER A 1 106 ? -3.843 7.311 -5.637 1.00 94.19 106 SER A CA 1
ATOM 778 C C . SER A 1 106 ? -3.216 8.247 -6.674 1.00 94.19 106 SER A C 1
ATOM 780 O O . SER A 1 106 ? -3.866 9.183 -7.140 1.00 94.19 106 SER A O 1
ATOM 782 N N . LYS A 1 107 ? -1.948 8.006 -7.032 1.00 94.06 107 LYS A N 1
ATOM 783 C CA . LYS A 1 107 ? -1.215 8.763 -8.053 1.00 94.06 107 LYS A CA 1
ATOM 784 C C . LYS A 1 107 ? -0.187 7.885 -8.756 1.00 94.06 107 LYS A C 1
ATOM 786 O O . LYS A 1 107 ? 0.492 7.082 -8.115 1.00 94.06 107 LYS A O 1
ATOM 791 N N . VAL A 1 108 ? -0.038 8.105 -10.059 1.00 95.88 108 VAL A N 1
ATOM 792 C CA . VAL A 1 108 ? 0.987 7.480 -10.898 1.00 95.88 108 VAL A CA 1
ATOM 793 C C . VAL A 1 108 ? 1.794 8.574 -11.581 1.00 95.88 108 VAL A C 1
ATOM 795 O O . VAL A 1 108 ? 1.232 9.370 -12.329 1.00 95.88 108 VAL A O 1
ATOM 798 N N . ASP A 1 109 ? 3.103 8.577 -11.349 1.00 95.25 109 ASP A N 1
ATOM 799 C CA . ASP A 1 109 ? 4.049 9.442 -12.048 1.00 95.25 109 ASP A CA 1
ATOM 800 C C . ASP A 1 109 ? 4.913 8.579 -12.979 1.00 95.25 109 ASP A C 1
ATOM 802 O O . ASP A 1 109 ? 5.689 7.728 -12.535 1.00 95.25 109 ASP A O 1
ATOM 806 N N . GLY A 1 110 ? 4.736 8.772 -14.287 1.00 90.19 110 GLY A N 1
ATOM 807 C CA . GLY A 1 110 ? 5.523 8.111 -15.328 1.00 90.19 110 GLY A CA 1
ATOM 808 C C . GLY A 1 110 ? 6.792 8.892 -15.681 1.00 90.19 110 GLY A C 1
ATOM 809 O O . GLY A 1 110 ? 6.818 10.119 -15.613 1.00 90.19 110 GLY A O 1
ATOM 810 N N . GLY A 1 111 ? 7.842 8.181 -16.087 1.00 88.56 111 GLY A N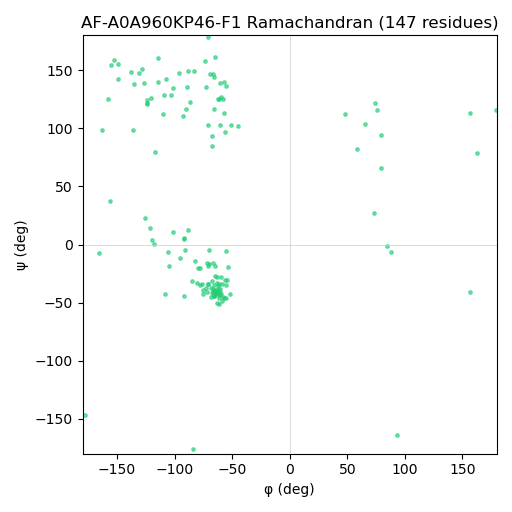 1
ATOM 811 C CA . GLY A 1 111 ? 9.135 8.745 -16.475 1.00 88.56 111 GLY A CA 1
ATOM 812 C C . GLY A 1 111 ? 10.085 7.646 -16.945 1.00 88.56 111 GLY A C 1
ATOM 813 O O . GLY A 1 111 ? 9.637 6.648 -17.505 1.00 88.56 111 GLY A O 1
ATOM 814 N N . THR A 1 112 ? 11.391 7.797 -16.693 1.00 89.31 112 THR A N 1
ATOM 815 C CA . THR A 1 112 ? 12.362 6.706 -16.911 1.00 89.31 112 THR A CA 1
ATOM 816 C C . THR A 1 112 ? 11.946 5.461 -16.133 1.00 89.31 112 THR A C 1
ATOM 818 O O . THR A 1 112 ? 11.907 4.378 -16.694 1.00 89.31 112 THR A O 1
ATOM 821 N N . VAL A 1 113 ? 11.566 5.643 -14.870 1.00 93.75 113 VAL A N 1
ATOM 822 C CA . VAL A 1 113 ? 10.939 4.637 -14.008 1.00 93.75 113 VAL A CA 1
ATOM 823 C C . VAL A 1 113 ? 9.517 5.086 -13.679 1.00 93.75 113 VAL A C 1
ATOM 825 O O . VAL A 1 113 ? 9.193 6.267 -13.814 1.00 93.75 113 VAL A O 1
ATOM 828 N N . THR A 1 114 ? 8.660 4.159 -13.257 1.00 97.06 114 THR A N 1
ATOM 829 C CA . THR A 1 114 ? 7.276 4.489 -12.882 1.00 97.06 114 THR A CA 1
ATOM 830 C C . THR A 1 114 ? 7.135 4.518 -11.368 1.00 97.06 114 THR A C 1
ATOM 832 O O . THR A 1 114 ? 7.498 3.557 -10.691 1.00 97.06 114 THR A O 1
ATOM 835 N N . HIS A 1 115 ? 6.574 5.599 -10.834 1.00 96.69 115 HIS A N 1
ATOM 836 C CA . HIS A 1 115 ? 6.315 5.762 -9.408 1.00 96.69 115 HIS A CA 1
ATOM 837 C C . HIS A 1 115 ? 4.824 5.689 -9.121 1.00 96.69 115 HIS A C 1
ATOM 839 O O . HIS A 1 115 ? 4.030 6.390 -9.749 1.00 96.69 115 HIS A O 1
ATOM 845 N N . TRP A 1 116 ? 4.440 4.850 -8.164 1.00 97.25 116 TRP A N 1
ATOM 846 C CA . TRP A 1 116 ? 3.066 4.764 -7.675 1.00 97.25 116 TRP A CA 1
ATOM 847 C C . TRP A 1 116 ? 3.006 5.223 -6.226 1.00 97.25 116 TRP A C 1
ATOM 849 O O . TRP A 1 116 ? 3.876 4.882 -5.423 1.00 97.25 116 TRP A O 1
ATOM 859 N N . TYR A 1 117 ? 1.955 5.963 -5.895 1.00 96.06 117 TYR A N 1
ATOM 860 C CA . TYR A 1 117 ? 1.720 6.4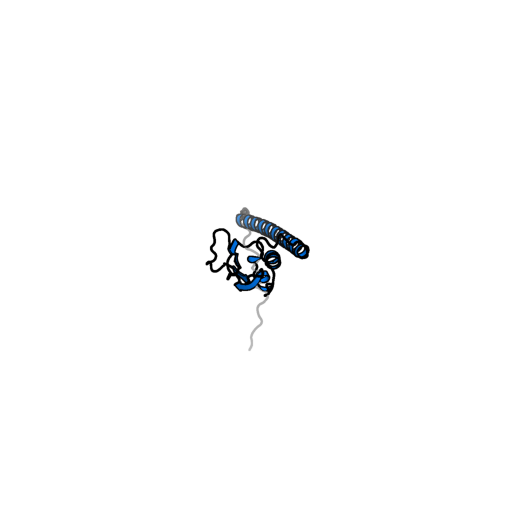89 -4.557 1.00 96.06 117 TYR A CA 1
ATOM 861 C C . TYR A 1 117 ? 0.336 6.092 -4.065 1.00 96.06 117 TYR A C 1
ATOM 863 O O . TYR A 1 117 ? -0.641 6.167 -4.812 1.00 96.06 117 TYR A O 1
ATOM 871 N N . TYR A 1 118 ? 0.261 5.727 -2.791 1.00 94.94 118 TYR A N 1
ATOM 872 C CA . TYR A 1 118 ? -0.968 5.378 -2.089 1.00 94.94 118 TYR A CA 1
ATOM 873 C C . TYR A 1 118 ? -1.109 6.273 -0.865 1.00 94.94 118 TYR A C 1
ATOM 875 O O . TYR A 1 118 ? -0.235 6.294 -0.007 1.00 94.94 118 TYR A O 1
ATOM 883 N N . TYR A 1 119 ? -2.193 7.031 -0.795 1.00 93.00 119 TYR A N 1
ATOM 884 C CA . TYR A 1 119 ? -2.490 7.947 0.305 1.00 93.00 119 TYR A CA 1
ATOM 885 C C . TYR A 1 119 ? -4.006 8.175 0.380 1.00 93.00 119 TYR A C 1
ATOM 887 O O . TYR A 1 119 ? -4.705 7.997 -0.630 1.00 93.00 119 TYR A O 1
ATOM 895 N N . PRO A 1 120 ? -4.550 8.533 1.559 1.00 89.94 120 PRO A N 1
ATOM 896 C CA . PRO A 1 120 ? -5.986 8.698 1.727 1.00 89.94 120 PRO A CA 1
ATOM 897 C C . PRO A 1 120 ? -6.514 9.865 0.890 1.00 89.94 120 PRO A C 1
ATOM 899 O O . PRO A 1 120 ? -5.780 10.763 0.474 1.00 89.94 120 PRO A O 1
ATOM 902 N N . ARG A 1 121 ? -7.826 9.877 0.649 1.00 87.25 121 ARG A N 1
ATOM 903 C CA . ARG A 1 121 ? -8.472 10.962 -0.092 1.00 87.25 121 ARG A CA 1
ATOM 904 C C . ARG A 1 121 ? -8.216 12.305 0.601 1.00 87.25 121 ARG A C 1
ATOM 906 O O . ARG A 1 121 ? -8.550 12.462 1.769 1.00 87.25 121 ARG A O 1
ATOM 913 N N . GLY A 1 122 ? -7.672 13.267 -0.144 1.00 87.19 122 GLY A N 1
ATOM 914 C CA . GLY A 1 122 ? -7.297 14.585 0.383 1.00 87.19 122 GLY A CA 1
ATOM 915 C C . GLY A 1 122 ? -5.913 14.643 1.040 1.00 87.19 122 GLY A C 1
ATOM 916 O O . GLY A 1 122 ? -5.517 15.721 1.466 1.00 87.19 122 GLY A O 1
ATOM 917 N N . GLY A 1 123 ? -5.188 13.521 1.104 1.00 88.94 123 GLY A N 1
ATOM 918 C CA . GLY A 1 123 ? -3.785 13.472 1.513 1.00 88.94 123 GLY A CA 1
ATOM 919 C C . GLY A 1 123 ? -2.809 13.775 0.372 1.00 88.94 123 GLY A C 1
ATOM 920 O O . GLY A 1 123 ? -3.206 14.073 -0.760 1.00 88.94 123 GLY A O 1
ATOM 921 N N . SER A 1 124 ? -1.522 13.661 0.681 1.00 90.06 124 SER A N 1
ATOM 922 C CA . SER A 1 124 ? -0.387 13.933 -0.199 1.00 90.06 124 SER A CA 1
ATOM 923 C C . SER A 1 124 ? 0.597 12.751 -0.230 1.00 90.06 124 SER A C 1
ATOM 925 O O . SER A 1 124 ? 0.773 12.073 0.783 1.00 90.06 124 SER A O 1
ATOM 927 N N . PRO A 1 125 ? 1.332 12.534 -1.342 1.00 88.75 125 PRO A N 1
ATOM 928 C CA . PRO A 1 125 ? 2.457 11.592 -1.405 1.00 88.75 125 PRO A CA 1
ATOM 929 C C . PRO A 1 125 ? 3.547 11.788 -0.341 1.00 88.75 125 PRO A C 1
ATOM 931 O O . PRO A 1 125 ? 4.363 10.897 -0.131 1.00 88.75 125 PRO A O 1
ATOM 934 N N . THR A 1 126 ? 3.611 12.972 0.271 1.00 87.88 126 THR A N 1
ATOM 935 C CA . THR A 1 126 ? 4.604 13.342 1.290 1.00 87.88 126 THR A CA 1
ATOM 936 C C . THR A 1 126 ? 4.149 13.052 2.717 1.00 87.88 126 THR A C 1
ATOM 938 O O . THR A 1 126 ? 4.914 13.289 3.650 1.00 87.88 126 THR A O 1
ATOM 941 N N . ASP A 1 127 ? 2.907 12.608 2.908 1.00 89.56 127 ASP A N 1
ATOM 942 C CA . ASP A 1 127 ? 2.371 12.335 4.237 1.00 89.56 127 ASP A CA 1
ATOM 943 C C . ASP A 1 127 ? 3.051 11.102 4.844 1.00 89.56 127 ASP A C 1
ATOM 945 O O . ASP A 1 127 ? 3.379 10.148 4.142 1.00 89.56 127 ASP A O 1
ATOM 949 N N . ALA A 1 128 ? 3.224 11.079 6.168 1.00 82.31 128 ALA A N 1
ATOM 950 C CA . ALA A 1 128 ? 3.856 9.946 6.856 1.00 82.31 128 ALA A CA 1
ATOM 951 C C . ALA A 1 128 ? 3.100 8.613 6.651 1.00 82.31 128 ALA A C 1
ATOM 953 O O . ALA A 1 128 ? 3.708 7.545 6.644 1.00 82.31 128 ALA A O 1
ATOM 954 N N . GLY A 1 129 ? 1.785 8.686 6.425 1.00 84.44 129 GLY A N 1
ATOM 955 C CA . GLY A 1 129 ? 0.929 7.544 6.098 1.00 84.44 129 GLY A CA 1
ATOM 956 C C . GLY A 1 129 ? 0.833 7.231 4.600 1.00 84.44 129 GLY A C 1
ATOM 957 O O . GLY A 1 129 ? -0.070 6.497 4.196 1.00 84.44 129 GLY A O 1
ATOM 958 N N . ALA A 1 130 ? 1.694 7.810 3.758 1.00 91.25 130 ALA A N 1
ATOM 959 C CA . ALA A 1 130 ? 1.722 7.523 2.330 1.00 91.25 130 ALA A CA 1
ATOM 960 C C . ALA A 1 130 ? 2.650 6.341 2.021 1.00 91.25 130 ALA A C 1
ATOM 962 O O . ALA A 1 130 ? 3.776 6.251 2.505 1.00 91.25 130 ALA A O 1
ATOM 963 N N . GLY A 1 131 ? 2.175 5.439 1.170 1.00 94.50 131 GLY A N 1
ATOM 964 C CA . GLY A 1 131 ? 2.962 4.351 0.613 1.00 94.50 131 GLY A CA 1
ATOM 965 C C . GLY A 1 131 ? 3.511 4.715 -0.763 1.00 94.50 131 GLY A C 1
ATOM 966 O O . GLY A 1 131 ? 2.865 5.425 -1.539 1.00 94.50 131 GLY A O 1
ATOM 967 N N . HIS A 1 132 ? 4.691 4.199 -1.092 1.00 96.06 132 HIS A N 1
ATOM 968 C CA . HIS A 1 132 ? 5.389 4.498 -2.345 1.00 96.06 132 HIS A CA 1
ATOM 969 C C . HIS A 1 132 ? 5.939 3.230 -2.983 1.00 96.06 132 HIS A C 1
ATOM 971 O O . HIS A 1 132 ? 6.476 2.373 -2.288 1.00 96.06 132 HIS A O 1
ATOM 977 N N . LEU A 1 133 ? 5.816 3.101 -4.302 1.00 97.12 133 LEU A N 1
ATOM 978 C CA . LEU A 1 133 ? 6.399 2.006 -5.072 1.00 97.12 133 LEU A CA 1
ATOM 979 C C . LEU A 1 133 ? 7.150 2.547 -6.282 1.00 97.12 133 LEU A C 1
ATOM 981 O O . LEU A 1 133 ? 6.752 3.543 -6.890 1.00 97.12 133 LEU A O 1
ATOM 985 N N . VAL A 1 134 ? 8.211 1.840 -6.658 1.00 97.19 134 VAL A N 1
ATOM 986 C CA . VAL A 1 134 ? 9.022 2.143 -7.837 1.00 97.19 134 VAL A CA 1
ATOM 987 C C . VAL A 1 134 ? 9.077 0.919 -8.737 1.00 97.19 134 VAL A C 1
ATOM 989 O O . VAL A 1 134 ? 9.503 -0.159 -8.316 1.00 97.19 134 VAL A O 1
ATOM 992 N N . PHE A 1 135 ? 8.677 1.103 -9.989 1.00 97.56 135 PHE A N 1
ATOM 993 C CA . PHE A 1 135 ? 8.781 0.107 -11.044 1.00 97.56 135 PHE A CA 1
ATOM 994 C C . PHE A 1 135 ? 9.873 0.499 -12.031 1.00 97.56 135 PHE A C 1
ATOM 996 O O . PHE A 1 135 ? 10.022 1.674 -12.366 1.00 97.56 135 PHE A O 1
ATOM 1003 N N . ASP A 1 136 ? 10.609 -0.487 -12.530 1.00 95.81 136 ASP A N 1
ATOM 1004 C CA . ASP A 1 136 ? 11.535 -0.273 -13.637 1.00 95.81 136 ASP A CA 1
ATOM 1005 C C . ASP A 1 136 ? 10.811 -0.023 -14.971 1.00 95.81 136 ASP A C 1
ATOM 1007 O O . ASP A 1 136 ? 9.582 -0.060 -15.079 1.00 95.81 136 ASP A O 1
ATOM 1011 N N . ASN A 1 137 ? 11.599 0.206 -16.017 1.00 94.88 137 ASN A N 1
ATOM 1012 C CA . ASN A 1 137 ? 11.125 0.488 -17.369 1.00 94.88 137 ASN A CA 1
ATOM 1013 C C . ASN A 1 137 ? 10.368 -0.703 -17.992 1.00 94.88 137 ASN A C 1
ATOM 1015 O O . ASN A 1 137 ? 9.642 -0.523 -18.965 1.00 94.88 137 ASN A O 1
ATOM 1019 N N . ALA A 1 138 ? 10.541 -1.916 -17.453 1.00 94.19 138 ALA A N 1
ATOM 1020 C CA . ALA A 1 138 ? 9.817 -3.119 -17.860 1.00 94.19 138 ALA A CA 1
ATOM 1021 C C . ALA A 1 138 ? 8.534 -3.340 -17.032 1.00 94.19 138 ALA A C 1
ATOM 1023 O O . ALA A 1 138 ? 7.861 -4.363 -17.186 1.00 94.19 138 ALA A O 1
ATOM 1024 N N . GLY A 1 139 ? 8.193 -2.401 -16.144 1.00 94.44 139 GLY A N 1
ATOM 1025 C CA . GLY A 1 139 ? 7.016 -2.456 -15.286 1.00 94.44 139 GLY A CA 1
ATOM 1026 C C . GLY A 1 139 ? 7.125 -3.471 -14.150 1.00 94.44 139 GLY A C 1
ATOM 1027 O O . GLY A 1 139 ? 6.106 -4.004 -13.697 1.00 94.44 139 GLY A O 1
ATOM 1028 N N . ARG A 1 140 ? 8.349 -3.770 -13.699 1.00 97.25 140 ARG A N 1
ATOM 1029 C CA . ARG A 1 140 ? 8.616 -4.678 -12.581 1.00 97.25 140 ARG A CA 1
ATOM 1030 C C . ARG A 1 140 ? 8.923 -3.904 -11.308 1.00 97.25 140 ARG A C 1
ATOM 1032 O O . ARG A 1 140 ? 9.714 -2.967 -11.323 1.00 97.25 140 ARG A O 1
ATOM 1039 N N . LEU A 1 141 ? 8.324 -4.326 -10.198 1.00 97.25 141 LEU A N 1
ATOM 1040 C CA . LEU A 1 141 ? 8.536 -3.727 -8.885 1.00 97.25 141 LEU A CA 1
ATOM 1041 C C . LEU A 1 141 ? 10.001 -3.881 -8.455 1.00 97.25 141 LEU A C 1
ATOM 1043 O O . LEU A 1 141 ? 10.518 -4.998 -8.398 1.00 97.25 141 LEU A O 1
ATOM 1047 N N . GLN A 1 142 ? 10.652 -2.767 -8.127 1.00 97.12 142 GLN A N 1
ATOM 1048 C CA . GLN A 1 142 ? 12.052 -2.725 -7.696 1.00 97.12 142 GLN A CA 1
ATOM 1049 C C . GLN A 1 142 ? 12.189 -2.422 -6.204 1.00 97.12 142 GLN A C 1
ATOM 1051 O O . GLN A 1 142 ? 12.986 -3.056 -5.505 1.00 97.12 142 GLN A O 1
ATOM 1056 N N . SER A 1 143 ? 11.397 -1.475 -5.706 1.00 96.38 143 SER A N 1
ATOM 1057 C CA . SER A 1 143 ? 11.379 -1.074 -4.302 1.00 96.38 143 SER A CA 1
ATOM 1058 C C 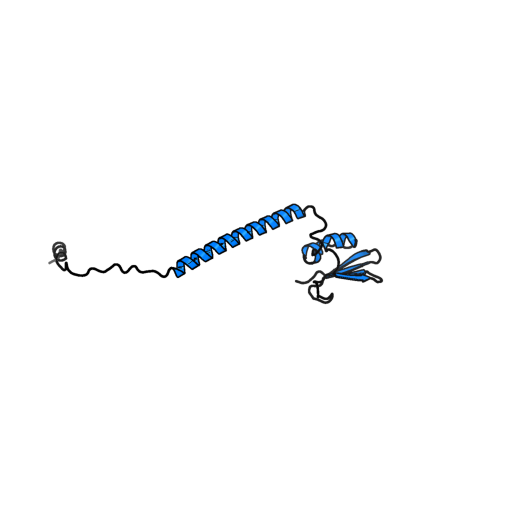. SER A 1 143 ? 10.013 -0.525 -3.902 1.00 96.38 143 SER A C 1
ATOM 1060 O O . SER A 1 143 ? 9.220 -0.108 -4.748 1.00 96.38 143 SER A O 1
ATOM 1062 N N . TRP A 1 144 ? 9.740 -0.546 -2.600 1.00 96.25 144 TRP A N 1
ATOM 1063 C CA . TRP A 1 144 ? 8.559 0.066 -2.011 1.00 96.25 144 TRP A CA 1
ATOM 1064 C C . TRP A 1 144 ? 8.857 0.556 -0.595 1.00 96.25 144 TRP A C 1
ATOM 1066 O O . TRP A 1 144 ? 9.756 0.040 0.071 1.00 96.25 144 TRP A O 1
ATOM 1076 N N . ASN A 1 145 ? 8.087 1.543 -0.156 1.00 94.25 145 ASN A N 1
ATOM 1077 C CA . ASN A 1 145 ? 7.997 1.982 1.224 1.00 94.25 145 ASN A CA 1
ATOM 1078 C C . ASN A 1 145 ? 6.545 1.835 1.679 1.00 94.25 145 ASN A C 1
ATOM 1080 O O . ASN A 1 145 ? 5.635 2.323 1.004 1.00 94.25 145 ASN A O 1
ATOM 1084 N N . GLU A 1 146 ? 6.339 1.134 2.789 1.00 92.31 146 GLU A N 1
ATOM 1085 C CA . GLU A 1 146 ? 5.008 0.948 3.359 1.00 92.31 146 GLU A CA 1
ATOM 1086 C C . GLU A 1 146 ? 4.605 2.161 4.223 1.00 92.31 146 GLU A C 1
ATOM 1088 O O . GLU A 1 146 ? 5.475 2.798 4.818 1.00 92.31 146 GLU A O 1
ATOM 1093 N N . PRO A 1 147 ? 3.303 2.492 4.300 1.00 88.56 147 PRO A N 1
ATOM 1094 C CA . PRO A 1 147 ? 2.792 3.534 5.183 1.00 88.56 147 PRO A CA 1
ATOM 1095 C C . PRO A 1 147 ? 3.185 3.294 6.641 1.00 88.56 147 PRO A C 1
ATOM 1097 O O . PRO A 1 147 ? 3.037 2.177 7.145 1.00 88.56 147 PRO A O 1
ATOM 1100 N N . VAL A 1 148 ? 3.609 4.351 7.334 1.00 81.12 148 VAL A N 1
ATOM 1101 C CA . VAL A 1 148 ? 3.803 4.319 8.787 1.00 81.12 148 VAL A CA 1
ATOM 1102 C C . VAL A 1 148 ? 2.483 4.739 9.437 1.00 81.12 148 VAL A C 1
ATOM 1104 O O . VAL A 1 148 ? 2.008 5.848 9.188 1.00 81.12 148 VAL A O 1
ATOM 1107 N N . HIS A 1 149 ? 1.865 3.837 10.205 1.00 62.44 149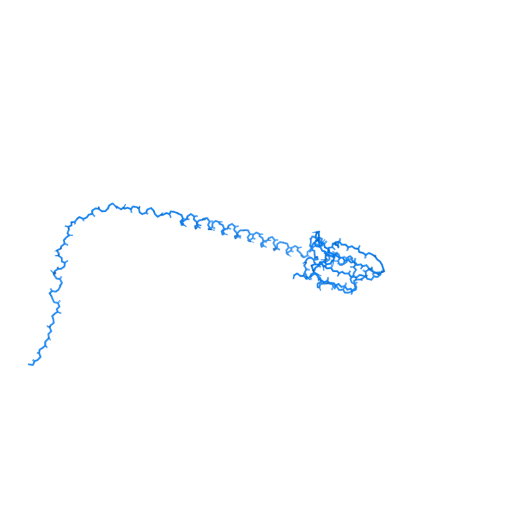 HIS A N 1
ATOM 1108 C CA . HIS A 1 149 ? 0.640 4.100 10.977 1.00 62.44 149 HIS A CA 1
ATOM 1109 C C . HIS A 1 149 ? 0.960 4.523 12.407 1.00 62.44 149 HIS A C 1
ATOM 1111 O O . HIS A 1 149 ? 1.923 3.961 12.977 1.00 62.44 149 HIS A O 1
#